Protein AF-Q5TAB7-2-F1 (afdb_monomer_lite)

Secondary structure (DSSP, 8-state):
--PPP-------------S--EEEEEGGGTTSHHHHHHHHHHTT-SS--EEEEE--TT-TTT-TT-----

pLDDT: mean 70.34, std 15.49, range [42.91, 91.0]

Sequence (70 aa):
MPDGPGMTAASGKLYQFRHPVRLFWPKSKCYDYLYQEAEALLKNFPIQATISFYEDSDSEDEIEDLTCEN

Foldseek 3Di:
DDDDDPDDDD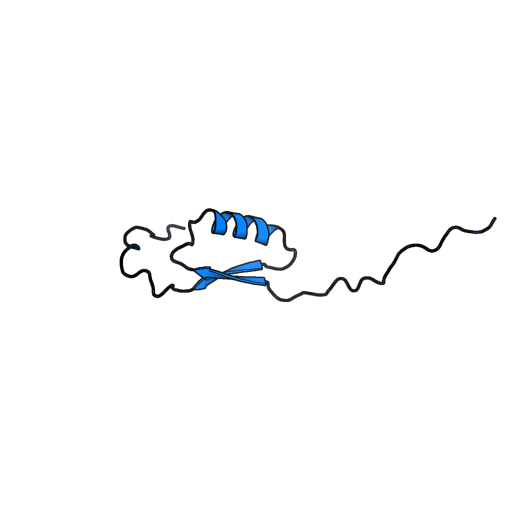DPPVVPPLDAAEAEDEPQCCPPPVVVVVVVVQVPDPHNHYYDYDHDPPCPDPCPPPPPDD

Structure (mmCIF, N/CA/C/O backbone):
data_AF-Q5TAB7-2-F1
#
_entry.id   AF-Q5TAB7-2-F1
#
loop_
_atom_site.group_PDB
_atom_site.id
_atom_site.type_symbol
_atom_site.label_atom_id
_atom_site.label_alt_id
_atom_site.label_comp_id
_atom_site.label_asym_id
_atom_site.label_entity_id
_atom_site.label_seq_id
_atom_site.pdbx_PDB_ins_code
_atom_site.Cartn_x
_atom_site.Cartn_y
_atom_site.Cartn_z
_atom_site.occupancy
_atom_site.B_iso_or_equiv
_atom_site.auth_seq_id
_atom_site.auth_comp_id
_atom_site.auth_asym_id
_atom_site.auth_atom_id
_atom_site.pdbx_PDB_model_num
ATOM 1 N N . MET A 1 1 ? -54.053 11.341 17.454 1.00 42.91 1 MET A N 1
ATOM 2 C CA . MET A 1 1 ? -52.664 11.825 17.326 1.00 42.91 1 MET A CA 1
ATOM 3 C C . MET A 1 1 ? -52.155 11.292 15.997 1.00 42.91 1 MET A C 1
ATOM 5 O O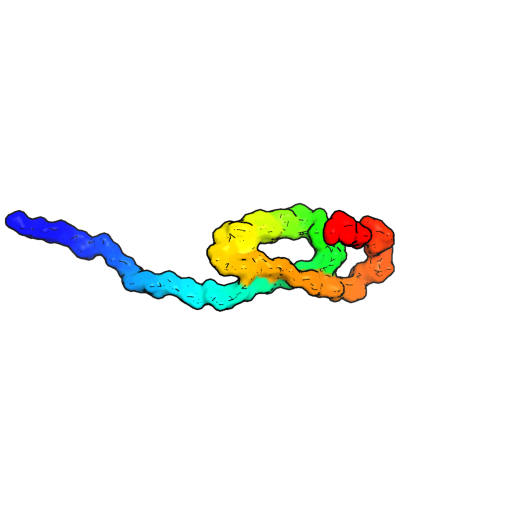 . MET A 1 1 ? -52.244 10.083 15.828 1.00 42.91 1 MET A O 1
ATOM 9 N N . PRO A 1 2 ? -51.794 12.128 15.011 1.00 64.00 2 PRO A N 1
ATOM 10 C CA . PRO A 1 2 ? -51.220 11.627 13.769 1.00 64.00 2 PRO A CA 1
ATOM 11 C C . PRO A 1 2 ? -49.754 11.262 14.021 1.00 64.00 2 PRO A C 1
ATOM 13 O O . PRO A 1 2 ? -48.954 12.113 14.405 1.00 64.00 2 PRO A O 1
ATOM 16 N N . ASP A 1 3 ? -49.465 9.973 13.885 1.00 60.00 3 ASP A N 1
ATOM 17 C CA . ASP A 1 3 ? -48.137 9.384 14.020 1.00 60.00 3 ASP A CA 1
ATOM 18 C C . ASP A 1 3 ? -47.170 9.960 12.974 1.00 60.00 3 ASP A C 1
ATOM 20 O O . ASP A 1 3 ? -47.574 10.364 11.880 1.00 60.00 3 ASP A O 1
ATOM 24 N N . GLY A 1 4 ? -45.908 10.073 13.375 1.00 54.75 4 GLY A N 1
ATOM 25 C CA . GLY A 1 4 ? -44.914 10.963 12.787 1.00 54.75 4 GLY A CA 1
ATOM 26 C C . GLY A 1 4 ? -44.416 10.604 11.377 1.00 54.75 4 GLY A C 1
ATOM 27 O O . GLY A 1 4 ? -44.706 9.537 10.839 1.00 54.75 4 GLY A O 1
ATOM 28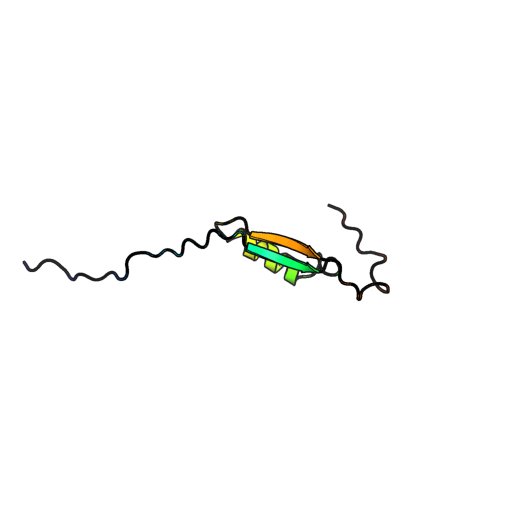 N N . PRO A 1 5 ? -43.647 11.522 10.760 1.00 58.03 5 PRO A N 1
ATOM 29 C CA . PRO A 1 5 ? -43.351 11.539 9.332 1.00 58.03 5 PRO A CA 1
ATOM 30 C C . PRO A 1 5 ? -42.427 10.395 8.907 1.00 58.03 5 PRO A C 1
ATOM 32 O O . PRO A 1 5 ? -41.319 10.242 9.420 1.00 58.03 5 PRO A O 1
ATOM 35 N N . GLY A 1 6 ? -42.863 9.644 7.896 1.00 48.34 6 GLY A N 1
ATOM 36 C CA . GLY A 1 6 ? -42.037 8.689 7.168 1.00 48.34 6 GLY A CA 1
ATOM 37 C C . GLY A 1 6 ? -40.913 9.400 6.418 1.00 48.34 6 GLY A C 1
ATOM 38 O O . GLY A 1 6 ? -41.102 9.885 5.307 1.00 48.34 6 GLY A O 1
ATOM 39 N N . MET A 1 7 ? -39.734 9.469 7.027 1.00 51.53 7 MET A N 1
ATOM 40 C CA . MET A 1 7 ? -38.522 10.000 6.408 1.00 51.53 7 MET A CA 1
ATOM 41 C C . MET A 1 7 ? -37.348 9.122 6.826 1.00 51.53 7 MET A C 1
ATOM 43 O O . MET A 1 7 ? -36.822 9.263 7.918 1.00 51.53 7 MET A O 1
ATOM 47 N N . THR A 1 8 ? -36.969 8.180 5.970 1.00 57.16 8 THR A N 1
ATOM 48 C CA . THR A 1 8 ? -35.577 7.779 5.685 1.00 57.16 8 THR A CA 1
ATOM 49 C C . THR A 1 8 ? -35.664 6.689 4.616 1.00 57.16 8 THR A C 1
ATOM 51 O O . THR A 1 8 ? -35.953 5.527 4.863 1.00 57.16 8 THR A O 1
ATOM 54 N N . ALA A 1 9 ? -35.772 7.114 3.362 1.00 53.22 9 ALA A N 1
ATOM 55 C CA . ALA A 1 9 ? -34.605 7.300 2.506 1.00 53.22 9 ALA A CA 1
ATOM 56 C C . ALA A 1 9 ? -33.925 5.956 2.219 1.00 53.22 9 ALA A C 1
ATOM 58 O O . ALA A 1 9 ? -33.125 5.460 2.999 1.00 53.22 9 ALA A O 1
ATOM 59 N N . ALA A 1 10 ? -34.292 5.413 1.057 1.00 53.38 10 ALA A N 1
ATOM 60 C CA . ALA A 1 10 ? -33.491 4.512 0.247 1.00 53.38 10 ALA A CA 1
ATOM 61 C C . ALA A 1 10 ? -32.826 3.364 1.015 1.00 53.38 10 ALA A C 1
ATOM 63 O O . ALA A 1 10 ? -31.658 3.428 1.388 1.00 53.38 10 ALA A O 1
ATOM 64 N N . SER A 1 11 ? -33.605 2.283 1.144 1.00 52.00 11 SER A N 1
ATOM 65 C CA . SER A 1 11 ? -33.155 0.892 1.036 1.00 52.00 11 SER A CA 1
ATOM 66 C C . SER A 1 11 ? -31.672 0.808 0.688 1.00 52.00 11 SER A C 1
ATOM 68 O O . SER A 1 11 ? -31.266 1.099 -0.443 1.00 52.00 11 SER A O 1
A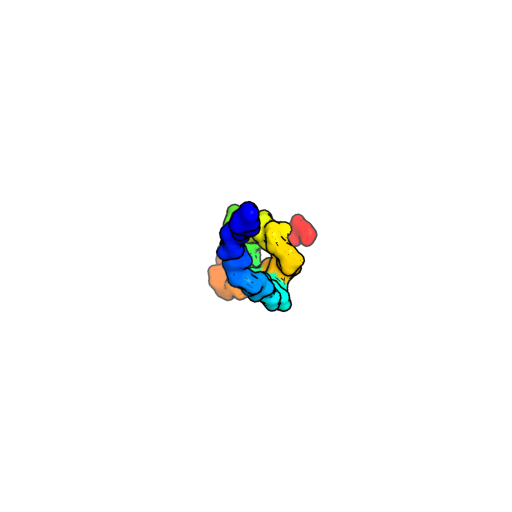TOM 70 N N . GLY A 1 12 ? -30.888 0.486 1.715 1.00 53.69 12 GLY A N 1
ATOM 71 C CA . GLY A 1 12 ? -29.455 0.314 1.653 1.00 53.69 12 GLY A CA 1
ATOM 72 C C . GLY A 1 12 ? -29.098 -0.780 0.664 1.00 53.69 12 GLY A C 1
ATOM 73 O O . GLY A 1 12 ? -28.763 -1.897 1.038 1.00 53.69 12 GLY A O 1
ATOM 74 N N . LYS A 1 13 ? -29.022 -0.414 -0.610 1.00 55.41 13 LYS A N 1
ATOM 75 C CA . LYS A 1 13 ? -27.949 -0.881 -1.477 1.00 55.41 13 LYS A CA 1
ATOM 76 C C . LYS A 1 13 ? -26.675 -0.252 -0.928 1.00 55.41 13 LYS A C 1
ATOM 78 O O . LYS A 1 13 ? -26.091 0.643 -1.527 1.00 55.41 13 LYS A O 1
ATOM 83 N N . LEU A 1 14 ? -26.295 -0.693 0.278 1.00 56.78 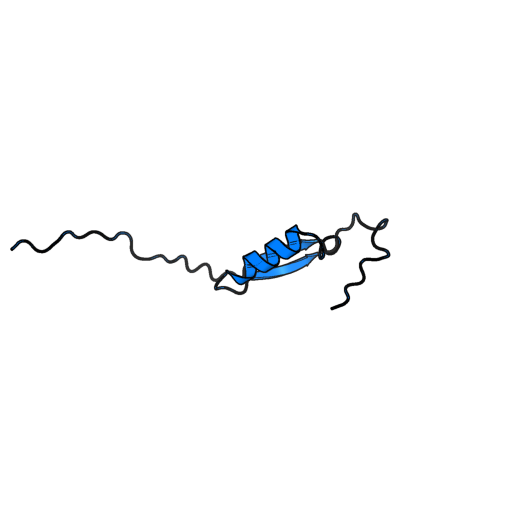14 LEU A N 1
ATOM 84 C CA . LEU A 1 14 ? -24.917 -0.681 0.719 1.00 56.78 14 LEU A CA 1
ATOM 85 C C . LEU A 1 14 ? -24.240 -1.470 -0.369 1.00 56.78 14 LEU A C 1
ATOM 87 O O . LEU A 1 14 ? -24.401 -2.688 -0.446 1.00 56.78 14 LEU A O 1
ATOM 91 N N . TYR A 1 15 ? -23.672 -0.726 -1.307 1.00 56.47 15 TYR A N 1
ATOM 92 C C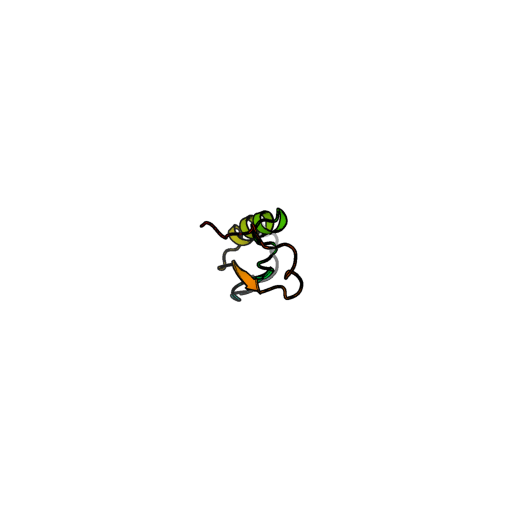A . TYR A 1 15 ? -22.981 -1.279 -2.430 1.00 56.47 15 TYR A CA 1
ATOM 93 C C . TYR A 1 15 ? -22.071 -2.350 -1.862 1.00 56.47 15 TYR A C 1
ATOM 95 O O . TYR A 1 15 ? -21.140 -2.071 -1.104 1.00 56.47 15 TYR A O 1
ATOM 103 N N . GLN A 1 16 ? -22.418 -3.590 -2.180 1.00 59.66 16 GLN A N 1
ATOM 104 C CA . GLN A 1 16 ? -21.654 -4.779 -1.877 1.00 59.66 16 GLN A CA 1
ATOM 105 C C . GLN A 1 16 ? -20.407 -4.755 -2.764 1.00 59.66 16 GLN A C 1
ATOM 107 O O . GLN A 1 16 ? -20.139 -5.713 -3.483 1.00 59.66 16 GLN A O 1
ATOM 112 N N . PHE A 1 17 ? -19.655 -3.649 -2.763 1.00 56.72 17 PHE A N 1
ATOM 113 C CA . PHE A 1 17 ? -18.324 -3.566 -3.331 1.00 56.72 17 PHE A CA 1
ATOM 114 C C . PHE A 1 17 ? -17.437 -4.443 -2.455 1.00 56.72 17 PHE A C 1
ATOM 116 O O . PHE A 1 17 ? -16.703 -3.988 -1.583 1.00 56.72 17 PHE A O 1
ATOM 123 N N . ARG A 1 18 ? -17.569 -5.752 -2.663 1.00 60.84 18 ARG A N 1
ATOM 124 C CA . ARG A 1 18 ? -16.683 -6.777 -2.144 1.00 60.84 18 ARG A CA 1
ATOM 125 C C . ARG A 1 18 ? -15.659 -7.132 -3.223 1.00 60.84 18 ARG A C 1
ATOM 127 O O . ARG A 1 18 ? -15.356 -8.298 -3.434 1.00 60.84 18 ARG A O 1
ATOM 134 N N . HIS A 1 19 ? -15.169 -6.137 -3.954 1.00 60.78 19 HIS A N 1
ATOM 135 C CA . HIS A 1 19 ? -14.008 -6.340 -4.805 1.00 60.78 19 HIS A CA 1
ATOM 136 C C . HIS A 1 19 ? -12.779 -5.971 -3.975 1.00 60.78 19 HIS A C 1
ATOM 138 O O . HIS A 1 19 ? -12.763 -4.875 -3.412 1.00 60.78 19 HIS A O 1
ATOM 144 N N . PRO A 1 20 ? -11.792 -6.872 -3.828 1.00 73.31 20 PRO A N 1
ATOM 145 C CA . PRO A 1 20 ? -10.550 -6.530 -3.150 1.00 73.31 20 PRO A CA 1
ATOM 146 C C . PRO A 1 20 ? -9.927 -5.342 -3.882 1.00 73.31 20 PRO A C 1
ATOM 148 O O . PRO A 1 20 ? -9.683 -5.403 -5.089 1.00 73.31 20 PRO A O 1
ATOM 151 N N . VAL A 1 21 ? -9.743 -4.234 -3.169 1.00 75.88 21 VAL A N 1
ATOM 152 C CA . VAL A 1 21 ? -9.144 -3.031 -3.742 1.00 75.88 21 VAL A CA 1
ATOM 153 C C . VAL A 1 21 ? -7.656 -3.314 -3.880 1.00 75.88 21 VAL A C 1
ATOM 155 O O . VAL A 1 21 ? -6.966 -3.503 -2.882 1.00 75.88 21 VAL A O 1
ATOM 158 N N . ARG A 1 22 ? -7.161 -3.390 -5.115 1.00 86.88 22 ARG A N 1
ATOM 159 C CA . ARG A 1 22 ? -5.739 -3.603 -5.388 1.00 86.88 22 ARG A CA 1
ATOM 160 C C . ARG A 1 22 ? -5.155 -2.361 -6.035 1.00 86.88 22 ARG A C 1
ATOM 162 O O . ARG A 1 22 ? -5.492 -2.046 -7.174 1.00 86.88 22 ARG A O 1
ATOM 169 N N . LEU A 1 23 ? -4.308 -1.664 -5.289 1.00 87.94 23 LEU A N 1
ATOM 170 C CA . LEU A 1 23 ? -3.609 -0.475 -5.751 1.00 87.94 23 LEU A CA 1
ATOM 171 C C . LEU A 1 23 ? -2.272 -0.896 -6.351 1.00 87.94 23 LEU A C 1
ATOM 173 O O . LEU A 1 23 ? -1.445 -1.468 -5.651 1.00 87.94 23 LEU A O 1
ATOM 177 N N . PHE A 1 24 ? -2.066 -0.638 -7.638 1.00 88.00 24 PHE A N 1
ATOM 178 C CA . PHE A 1 24 ? -0.775 -0.895 -8.264 1.00 88.00 24 PHE A CA 1
ATOM 179 C C . PHE A 1 24 ? 0.175 0.257 -7.964 1.00 88.00 24 PHE A C 1
ATOM 181 O O . PHE A 1 24 ? -0.147 1.407 -8.257 1.00 88.00 24 PHE A O 1
ATOM 188 N N . TRP A 1 25 ? 1.318 -0.060 -7.364 1.00 89.94 25 TRP A N 1
ATOM 189 C CA . TRP A 1 25 ? 2.323 0.922 -6.982 1.00 89.94 25 TRP A CA 1
ATOM 190 C C . TRP A 1 25 ? 3.657 0.605 -7.646 1.00 89.94 25 TRP A C 1
ATOM 192 O O . TRP A 1 25 ? 4.066 -0.556 -7.647 1.00 89.94 25 TRP A O 1
ATOM 202 N N . PRO A 1 26 ? 4.359 1.592 -8.204 1.00 87.69 26 PRO A N 1
ATOM 203 C CA . PRO A 1 26 ? 5.671 1.332 -8.758 1.00 87.69 26 PRO A CA 1
ATOM 204 C C . PRO A 1 26 ? 6.668 0.985 -7.655 1.00 87.69 26 PRO A C 1
ATOM 206 O O . PRO A 1 26 ? 6.757 1.671 -6.634 1.00 87.69 26 PRO A O 1
ATOM 209 N N . LYS A 1 27 ? 7.433 -0.089 -7.855 1.00 82.94 27 LYS A N 1
ATOM 210 C CA . LYS A 1 27 ? 8.424 -0.553 -6.876 1.00 82.94 27 LYS A CA 1
ATOM 211 C C . LYS A 1 27 ? 9.524 0.487 -6.631 1.00 82.94 27 LYS A C 1
ATOM 213 O O . LYS A 1 27 ? 9.991 0.608 -5.509 1.00 82.94 27 LYS A O 1
ATOM 218 N N . SER A 1 28 ? 9.855 1.288 -7.643 1.00 82.50 28 SER A N 1
ATOM 219 C CA . SER A 1 28 ? 10.776 2.433 -7.561 1.00 82.50 28 SER A CA 1
ATOM 220 C C . SER A 1 28 ? 10.335 3.506 -6.551 1.00 82.50 28 SER A C 1
ATOM 222 O O . SER A 1 28 ? 11.154 4.298 -6.099 1.00 82.50 28 SER A O 1
ATOM 224 N N . LYS A 1 29 ? 9.046 3.539 -6.171 1.00 82.12 29 LYS A N 1
ATOM 225 C CA . LYS A 1 29 ? 8.443 4.567 -5.303 1.00 82.12 29 LYS A CA 1
ATOM 226 C C . LYS A 1 29 ? 7.787 3.998 -4.047 1.00 82.12 29 LYS A C 1
ATOM 228 O O . LYS A 1 29 ? 6.908 4.642 -3.472 1.00 82.12 29 LYS A O 1
ATOM 233 N N . CYS A 1 30 ? 8.171 2.802 -3.600 1.00 81.19 30 CYS A N 1
ATOM 234 C CA . CYS A 1 30 ? 7.593 2.190 -2.396 1.00 81.19 30 CYS A CA 1
ATOM 235 C C . CYS A 1 30 ? 7.934 2.922 -1.080 1.00 81.19 30 CYS A C 1
ATOM 237 O O . CYS A 1 30 ? 7.358 2.594 -0.051 1.00 81.19 30 CYS A O 1
ATOM 239 N N . TYR A 1 31 ? 8.803 3.939 -1.111 1.00 80.12 31 TYR A N 1
ATOM 240 C CA . TYR A 1 31 ? 9.181 4.758 0.051 1.00 80.12 31 TYR A CA 1
ATOM 241 C C . TYR A 1 31 ? 8.728 6.221 -0.037 1.00 80.12 31 TYR A C 1
ATOM 243 O O . TYR A 1 31 ? 9.125 7.045 0.786 1.00 80.12 31 TYR A O 1
ATOM 251 N N . ASP A 1 32 ? 7.896 6.561 -1.023 1.00 84.44 32 ASP A N 1
ATOM 252 C CA . ASP A 1 32 ? 7.418 7.931 -1.204 1.00 84.44 32 ASP A CA 1
ATOM 253 C C . ASP A 1 32 ? 6.344 8.306 -0.160 1.00 84.44 32 ASP A C 1
ATOM 255 O O . ASP A 1 32 ? 5.646 7.442 0.383 1.00 84.44 32 ASP A O 1
ATOM 259 N N . TYR A 1 33 ? 6.154 9.601 0.107 1.00 88.25 33 TYR A N 1
ATOM 260 C CA . TYR A 1 33 ? 5.117 10.085 1.032 1.00 88.25 33 TYR A CA 1
ATOM 261 C C . TYR A 1 33 ? 3.722 9.611 0.600 1.00 88.25 33 TYR A C 1
ATOM 263 O O . TYR A 1 33 ? 2.898 9.239 1.435 1.00 88.25 33 TYR A O 1
ATOM 271 N N . LEU A 1 34 ? 3.490 9.531 -0.714 1.00 87.88 34 LEU A N 1
ATOM 272 C CA . LEU A 1 34 ? 2.245 9.032 -1.288 1.00 87.88 34 LEU A CA 1
ATOM 273 C C . LEU A 1 34 ? 1.997 7.555 -0.956 1.00 87.88 34 LEU A C 1
ATOM 275 O O . LEU A 1 34 ? 0.843 7.169 -0.779 1.00 87.88 34 LEU A O 1
ATOM 279 N N . TYR A 1 35 ? 3.047 6.730 -0.849 1.00 88.50 35 TYR A N 1
ATOM 280 C CA . TYR A 1 35 ? 2.905 5.320 -0.472 1.00 88.50 35 TYR A CA 1
ATOM 281 C C . TYR A 1 35 ? 2.390 5.212 0.965 1.00 88.50 35 TYR A C 1
ATOM 283 O O . TYR A 1 35 ? 1.443 4.475 1.231 1.00 88.50 35 TYR A O 1
ATOM 291 N N . GLN A 1 36 ? 2.945 6.016 1.876 1.00 87.38 36 GLN A N 1
ATOM 292 C CA . GLN A 1 36 ? 2.500 6.061 3.271 1.00 87.38 36 GLN A CA 1
ATOM 293 C C . GLN A 1 36 ? 1.052 6.549 3.388 1.00 87.38 36 GLN A C 1
ATOM 295 O O . GLN A 1 36 ? 0.256 5.971 4.134 1.00 87.38 36 GLN A O 1
ATOM 300 N N . GLU A 1 37 ? 0.684 7.583 2.625 1.00 91.00 37 GLU A N 1
ATOM 301 C CA . GLU A 1 37 ? -0.704 8.047 2.559 1.00 91.00 37 GLU A CA 1
ATOM 302 C C . GLU A 1 37 ? -1.633 6.961 2.010 1.00 91.00 37 GLU A C 1
ATOM 304 O O . GLU A 1 37 ? -2.722 6.750 2.550 1.00 91.00 37 GLU A O 1
ATOM 309 N N . ALA A 1 38 ? -1.195 6.215 0.993 1.00 88.44 38 ALA A N 1
ATOM 310 C CA . ALA A 1 38 ? -1.942 5.087 0.460 1.00 88.44 38 ALA A CA 1
ATOM 311 C C . ALA A 1 38 ? -2.115 3.980 1.509 1.00 88.44 38 ALA A C 1
ATOM 313 O O . ALA A 1 38 ? -3.235 3.519 1.718 1.00 88.44 38 ALA A O 1
ATOM 314 N N . GLU A 1 39 ? -1.068 3.581 2.231 1.00 87.88 39 GLU A N 1
ATOM 315 C CA . GLU A 1 39 ? -1.174 2.584 3.303 1.00 87.88 39 GLU A CA 1
ATOM 316 C C . GLU A 1 39 ? -2.133 3.020 4.416 1.00 87.88 39 GLU A C 1
ATOM 318 O O . GLU A 1 39 ? -2.963 2.228 4.875 1.00 87.88 39 GLU A O 1
ATOM 323 N N . ALA A 1 40 ? -2.048 4.280 4.847 1.00 88.81 40 ALA A N 1
ATOM 324 C CA . ALA A 1 40 ? -2.952 4.842 5.843 1.00 88.81 40 ALA A CA 1
ATOM 325 C C . ALA A 1 40 ? -4.402 4.840 5.342 1.00 88.81 40 ALA A C 1
ATOM 327 O O . ALA A 1 40 ? -5.312 4.438 6.068 1.00 88.81 40 ALA A O 1
ATOM 328 N N . LEU A 1 41 ? -4.622 5.227 4.087 1.00 87.88 41 LEU A N 1
ATOM 329 C CA . LEU A 1 41 ? -5.932 5.227 3.453 1.00 87.88 41 LEU A CA 1
ATOM 330 C C . LEU A 1 41 ? -6.511 3.807 3.373 1.00 87.88 41 LEU A C 1
ATOM 332 O O . LEU A 1 41 ? -7.640 3.590 3.813 1.00 87.88 41 LEU A O 1
ATOM 336 N N . LEU A 1 42 ? -5.738 2.830 2.892 1.00 85.69 42 LEU A N 1
ATOM 337 C CA . LEU A 1 42 ? -6.180 1.441 2.718 1.00 85.69 42 LEU A CA 1
ATOM 338 C C . LEU A 1 42 ? -6.560 0.765 4.047 1.00 85.69 42 LEU A C 1
ATOM 340 O O . LEU A 1 42 ? -7.507 -0.021 4.073 1.00 85.69 42 LEU A O 1
ATOM 344 N N . LYS A 1 43 ? -5.919 1.134 5.166 1.00 84.12 43 LYS A N 1
ATOM 345 C CA . LYS A 1 43 ? -6.284 0.657 6.518 1.00 84.12 43 LYS A CA 1
ATOM 346 C C . LYS A 1 43 ? -7.704 1.036 6.950 1.00 84.12 43 LYS A C 1
ATOM 348 O O . LYS A 1 43 ? -8.267 0.372 7.815 1.00 84.12 43 LYS A O 1
ATOM 353 N N . ASN A 1 44 ? -8.290 2.079 6.362 1.00 83.19 44 ASN A N 1
ATOM 354 C CA . ASN A 1 44 ? -9.646 2.527 6.690 1.00 83.19 44 ASN A CA 1
ATOM 355 C C . ASN A 1 44 ? -10.738 1.776 5.913 1.00 83.19 44 ASN A C 1
ATOM 357 O O . ASN A 1 44 ? -11.926 1.976 6.179 1.00 83.19 44 ASN A O 1
ATOM 361 N N . PHE A 1 45 ? -10.375 0.917 4.954 1.00 80.75 45 PHE A N 1
ATOM 362 C CA . PHE A 1 45 ? -11.360 0.172 4.179 1.00 80.75 45 PHE A CA 1
ATOM 363 C C . PHE A 1 45 ? -11.750 -1.132 4.890 1.00 80.75 45 PHE A C 1
ATOM 365 O O . PHE A 1 45 ? -10.888 -1.894 5.320 1.00 80.75 45 PHE A O 1
ATOM 372 N N . PRO A 1 46 ? -13.055 -1.451 4.975 1.00 75.12 46 PRO A N 1
ATOM 373 C CA . PRO A 1 46 ? -13.533 -2.689 5.596 1.00 75.12 46 PRO A CA 1
ATOM 374 C C . PRO A 1 46 ? -13.193 -3.942 4.775 1.00 75.12 46 PRO A C 1
ATOM 376 O O . PRO A 1 46 ? -13.299 -5.063 5.271 1.00 75.12 46 PRO A O 1
ATOM 379 N N . ILE A 1 47 ? -12.840 -3.765 3.501 1.00 74.25 47 ILE A N 1
ATOM 380 C CA . ILE A 1 47 ? -12.359 -4.822 2.621 1.00 74.25 47 ILE A CA 1
ATOM 381 C C . ILE A 1 47 ? -10.844 -4.708 2.489 1.00 74.25 47 ILE A C 1
ATOM 383 O O . ILE A 1 47 ? -10.335 -3.600 2.389 1.00 74.25 47 ILE A O 1
ATOM 387 N N . GLN A 1 48 ? -10.152 -5.854 2.482 1.00 76.50 48 GLN A N 1
ATOM 388 C CA . GLN A 1 48 ? -8.701 -5.960 2.312 1.00 76.50 48 GLN A CA 1
ATOM 389 C C . GLN A 1 48 ? -8.249 -5.167 1.078 1.00 76.50 48 GLN A C 1
ATOM 391 O O . GLN A 1 48 ? -8.396 -5.598 -0.066 1.00 76.50 48 GLN A O 1
ATOM 396 N N . ALA A 1 49 ? -7.789 -3.952 1.324 1.00 82.81 49 ALA A N 1
ATOM 397 C CA . ALA A 1 49 ? -7.269 -3.074 0.312 1.00 82.81 49 ALA A CA 1
ATOM 398 C C . ALA A 1 49 ? -5.747 -3.232 0.374 1.00 82.81 49 ALA A C 1
ATOM 400 O O . ALA A 1 49 ? -5.141 -3.015 1.420 1.00 82.81 49 ALA A O 1
ATOM 401 N N . THR A 1 50 ? -5.146 -3.735 -0.699 1.00 86.56 50 THR A N 1
ATOM 402 C CA . THR A 1 50 ? -3.734 -4.138 -0.728 1.00 86.56 50 THR A CA 1
ATOM 403 C C . THR A 1 50 ? -2.985 -3.370 -1.797 1.00 86.56 50 THR A C 1
ATOM 405 O O . THR A 1 50 ? -3.514 -3.151 -2.890 1.00 86.56 50 THR A O 1
ATOM 408 N N . ILE A 1 51 ? -1.733 -3.035 -1.513 1.00 89.69 51 ILE A N 1
ATOM 409 C CA . ILE A 1 51 ? -0.814 -2.479 -2.502 1.00 89.69 51 ILE A CA 1
ATOM 410 C C . ILE A 1 51 ? -0.119 -3.635 -3.226 1.00 89.69 51 ILE A C 1
ATOM 412 O O . ILE A 1 51 ? 0.235 -4.645 -2.622 1.00 89.69 51 ILE A O 1
ATOM 416 N N . SER A 1 52 ? 0.023 -3.535 -4.541 1.00 89.75 52 SER A N 1
ATOM 417 C CA . SER A 1 52 ? 0.716 -4.509 -5.378 1.00 89.75 52 SER A CA 1
ATOM 418 C C . SER A 1 52 ? 1.772 -3.808 -6.198 1.00 89.75 52 SER A C 1
ATOM 420 O O . SER A 1 52 ? 1.464 -2.905 -6.971 1.00 89.75 52 SER A O 1
ATOM 422 N N . PHE A 1 53 ? 3.015 -4.235 -6.025 1.00 89.50 53 PHE A N 1
ATOM 423 C CA . PHE A 1 53 ? 4.122 -3.601 -6.711 1.00 89.50 53 PHE A CA 1
ATOM 424 C C . PHE A 1 53 ? 4.214 -4.051 -8.165 1.00 89.50 53 PHE A C 1
ATOM 426 O O . PHE A 1 53 ? 4.012 -5.228 -8.468 1.00 89.50 53 PHE A O 1
ATOM 433 N N . TYR A 1 54 ? 4.538 -3.112 -9.047 1.00 86.69 54 TYR A N 1
ATOM 434 C CA . TYR A 1 54 ? 4.956 -3.399 -10.413 1.00 86.69 54 TYR A CA 1
ATOM 435 C C . TYR A 1 54 ? 6.337 -2.791 -10.670 1.00 86.69 54 TYR A C 1
ATOM 437 O O . TYR A 1 54 ? 6.752 -1.840 -10.004 1.00 86.69 54 TYR A O 1
ATOM 445 N N . GLU A 1 55 ? 7.078 -3.399 -11.584 1.00 81.94 55 GLU A N 1
ATOM 446 C CA . GLU A 1 55 ? 8.420 -2.966 -11.956 1.00 81.94 55 GLU A CA 1
ATOM 447 C C . GLU A 1 55 ? 8.298 -1.812 -12.958 1.00 81.94 55 GLU A C 1
ATOM 449 O O . GLU A 1 55 ? 7.760 -1.998 -14.051 1.00 81.94 55 GLU A O 1
ATOM 454 N N . ASP A 1 56 ? 8.723 -0.609 -12.567 1.00 69.31 56 ASP A N 1
ATOM 455 C CA . ASP A 1 56 ? 8.875 0.496 -13.516 1.00 69.31 56 ASP A CA 1
ATOM 456 C C . ASP A 1 56 ? 10.103 0.187 -14.382 1.00 69.31 56 ASP A C 1
ATOM 458 O O . ASP A 1 56 ? 11.214 0.080 -13.868 1.00 69.31 56 ASP A O 1
ATOM 462 N N . SER A 1 57 ? 9.921 0.052 -15.697 1.00 63.66 57 SER A N 1
ATOM 463 C CA . SER A 1 57 ? 11.030 -0.165 -16.643 1.00 63.66 57 SER A CA 1
ATOM 464 C C . SER A 1 57 ? 11.915 1.071 -16.859 1.00 63.66 57 SER A C 1
ATOM 466 O O . SER A 1 57 ? 12.855 1.007 -17.640 1.00 63.66 57 SER A O 1
ATOM 468 N N . ASP A 1 58 ? 11.611 2.193 -16.208 1.00 58.44 58 ASP A N 1
ATOM 469 C CA . ASP A 1 58 ? 12.233 3.503 -16.454 1.00 58.44 58 ASP A CA 1
ATOM 470 C C . ASP A 1 58 ? 13.282 3.872 -15.384 1.00 58.44 58 ASP A C 1
ATOM 472 O O . ASP A 1 58 ? 13.607 5.037 -15.191 1.00 58.44 58 ASP A O 1
ATOM 476 N N . SER A 1 59 ? 13.762 2.899 -14.600 1.00 53.00 59 SER A N 1
ATOM 477 C CA . SER A 1 59 ? 14.606 3.151 -13.417 1.00 53.00 59 SER A CA 1
ATOM 478 C C . SER A 1 59 ? 15.960 2.431 -13.444 1.00 53.00 59 SER A C 1
ATOM 480 O O . SER A 1 59 ? 16.512 2.166 -12.381 1.00 53.00 59 SER A O 1
ATOM 482 N N . GLU A 1 60 ? 16.513 2.108 -14.619 1.00 55.06 60 GLU A N 1
ATOM 483 C CA . GLU A 1 60 ? 17.833 1.449 -14.711 1.00 55.06 60 GLU A CA 1
ATOM 484 C C . GLU A 1 60 ? 18.989 2.324 -14.166 1.00 55.06 60 GLU A C 1
ATOM 486 O O . GLU A 1 60 ? 20.037 1.786 -13.828 1.00 55.06 60 GLU A O 1
ATOM 491 N N . ASP A 1 61 ? 18.786 3.637 -13.969 1.00 52.91 61 ASP A N 1
ATOM 492 C CA . ASP A 1 61 ? 19.868 4.575 -13.620 1.00 52.91 61 ASP A CA 1
ATOM 493 C C . ASP A 1 61 ? 19.877 5.129 -12.170 1.00 52.91 61 ASP A C 1
ATOM 495 O O . ASP A 1 61 ? 20.839 5.799 -11.805 1.00 52.91 61 ASP A O 1
ATOM 499 N N . GLU A 1 62 ? 18.874 4.877 -11.309 1.00 55.72 62 GLU A N 1
ATOM 500 C CA . GLU A 1 62 ? 18.810 5.537 -9.973 1.00 55.72 62 GLU A CA 1
ATOM 501 C C . GLU A 1 62 ? 18.444 4.614 -8.787 1.00 55.72 62 GLU A C 1
ATOM 503 O O . GLU A 1 62 ? 18.130 5.082 -7.695 1.00 55.72 62 GLU A O 1
ATOM 508 N N . ILE A 1 63 ? 18.479 3.287 -8.960 1.00 53.19 63 ILE A N 1
ATOM 509 C CA . ILE A 1 63 ? 17.976 2.328 -7.948 1.00 53.19 63 ILE A CA 1
ATOM 510 C C . ILE A 1 63 ? 19.045 1.666 -7.059 1.00 53.19 63 ILE A C 1
ATOM 512 O O . ILE A 1 63 ? 18.728 0.690 -6.380 1.00 53.19 63 ILE A O 1
ATOM 516 N N . GLU A 1 64 ? 20.290 2.155 -7.027 1.00 53.75 64 GLU A N 1
ATOM 517 C CA . GLU A 1 64 ? 21.390 1.466 -6.318 1.00 53.75 64 GLU A CA 1
ATOM 518 C C . GLU A 1 64 ? 21.208 1.394 -4.780 1.00 53.75 64 GLU A C 1
ATOM 520 O O . GLU A 1 64 ? 21.768 0.502 -4.150 1.00 53.75 64 GLU A O 1
ATOM 525 N N . ASP A 1 65 ? 20.332 2.212 -4.177 1.00 52.50 65 ASP A N 1
ATOM 526 C CA . ASP A 1 65 ? 20.166 2.288 -2.711 1.00 52.50 65 ASP A CA 1
ATOM 527 C C . ASP A 1 65 ? 18.740 2.025 -2.179 1.00 52.50 65 ASP A C 1
ATOM 529 O O . ASP A 1 65 ? 18.475 2.215 -0.992 1.00 52.50 65 ASP A O 1
ATOM 533 N N . LEU A 1 66 ? 17.790 1.559 -3.000 1.00 54.97 66 LEU A N 1
ATOM 534 C CA . LEU A 1 66 ? 16.435 1.221 -2.521 1.00 54.97 66 LEU A CA 1
ATOM 535 C C . LEU A 1 66 ? 16.311 -0.271 -2.165 1.00 54.97 66 LEU A C 1
ATOM 537 O O . LEU A 1 66 ? 15.428 -0.996 -2.635 1.00 54.97 66 LEU A O 1
ATOM 541 N N . THR A 1 67 ? 17.214 -0.765 -1.317 1.00 50.03 67 THR A N 1
ATOM 542 C CA . THR A 1 67 ? 17.071 -2.097 -0.721 1.00 50.03 67 THR A CA 1
ATOM 543 C C . THR A 1 67 ? 15.839 -2.115 0.172 1.00 50.03 67 THR A C 1
ATOM 545 O O . THR A 1 67 ? 15.765 -1.393 1.163 1.00 50.03 67 THR A O 1
ATOM 548 N N . CYS A 1 68 ? 14.861 -2.950 -0.178 1.00 54.06 68 CYS A N 1
ATOM 549 C CA . CYS A 1 68 ? 13.681 -3.145 0.644 1.00 54.06 68 CYS A CA 1
ATOM 550 C C . CYS A 1 68 ? 14.030 -3.951 1.904 1.00 54.06 68 CYS A C 1
ATOM 552 O O . CYS A 1 68 ? 13.903 -5.173 1.914 1.00 54.06 68 CYS A O 1
ATOM 554 N N . GLU A 1 69 ? 14.510 -3.279 2.949 1.00 49.12 69 GLU A N 1
ATOM 555 C CA . GLU A 1 69 ? 14.702 -3.848 4.283 1.00 49.12 69 GLU A CA 1
ATOM 556 C C . GLU A 1 69 ? 13.391 -3.812 5.085 1.00 49.12 69 GLU A C 1
ATOM 558 O O . GLU A 1 69 ? 13.196 -2.962 5.944 1.00 49.12 69 GLU A O 1
ATOM 563 N N . ASN A 1 70 ? 12.461 -4.731 4.808 1.00 46.53 70 ASN A N 1
ATOM 564 C CA . ASN A 1 70 ? 11.522 -5.210 5.833 1.00 46.53 70 ASN A CA 1
ATOM 565 C C . ASN A 1 70 ? 10.954 -6.590 5.497 1.00 46.53 70 ASN A C 1
ATOM 567 O O . ASN A 1 70 ? 10.631 -6.837 4.317 1.00 46.53 70 ASN A O 1
#

Radius of gyration: 21.37 Å; chains: 1; bounding box: 74×19×34 Å